Protein AF-A0A151WF91-F1 (afdb_monomer)

pLDDT: mean 70.61, std 19.29, range [35.66, 90.94]

Radius of gyration: 18.08 Å; Cα contacts (8 Å, |Δi|>4): 91; chains: 1; bounding box: 50×36×37 Å

Mean predicted aligned error: 12.93 Å

Nearest PDB structures (foldseek):
  2d0p-assembly1_C  TM=7.902E-01  e=7.679E-01  Klebsiella oxytoca
  8pj2-assembly1_1  TM=7.582E-01  e=7.679E-01  Homo sapiens
  4ld0-assembly1_A  TM=7.149E-01  e=1.323E+00  Thermus thermophilus HB8
  4ozk-assembly1_A  TM=6.154E-01  e=1.684E+00  Brevibacillus laterosporus GI-9
  6lwy-assembly1_A  TM=6.274E-01  e=2.420E+00  Brevibacillus sp. SKR3

Sequence (68 aa):
MINHSVTQVRVINGLVCEFPALLDYLLSFTDASAVAIAAILLQRQDSGSLAPVAYYSQATNEAESKYH

Foldseek 3Di:
DDPPPDFDFDDDPNDTDGPPPPPVQWDKDWDDALFKTKIWIWGQDPVRDTDTDDIDMDTDDPVRSPPD

InterPro domains:
  IPR041577 Reverse transcriptase/retrotransposon-derived protein, RNase H-like domain [PF17919] (29-68)
  IPR043502 DNA/RNA polymerase superfamily [SSF56672] (23-67)

Secondary structure (DSSP, 8-state):
---------EEETTEEE--S-TTTTEEEEEEE-SSEEEEEEEEE-TTS-EEEEEEEEEEPPTTGGG--

Structure (mmCIF, N/CA/C/O backbone):
data_AF-A0A151WF91-F1
#
_entry.id   AF-A0A151WF91-F1
#
loop_
_atom_site.group_PDB
_atom_site.id
_atom_site.type_symbol
_atom_site.label_atom_id
_atom_site.label_alt_id
_atom_site.label_comp_id
_atom_site.label_asym_id
_atom_site.label_entity_id
_atom_site.label_seq_id
_atom_site.pdbx_PDB_ins_code
_atom_site.Cartn_x
_atom_site.Cartn_y
_atom_site.Cartn_z
_atom_site.occupancy
_atom_site.B_iso_or_equiv
_atom_site.auth_seq_id
_atom_site.auth_comp_id
_atom_site.auth_asym_id
_atom_site.auth_atom_id
_atom_site.pdbx_PDB_model_num
ATOM 1 N N . MET A 1 1 ? -16.492 32.577 1.132 1.00 38.22 1 MET A N 1
ATOM 2 C CA . MET A 1 1 ? -16.717 31.506 0.137 1.00 38.22 1 MET A CA 1
ATOM 3 C C . MET A 1 1 ? -17.108 30.258 0.901 1.00 38.22 1 MET A C 1
ATOM 5 O O . MET A 1 1 ? -16.347 29.827 1.754 1.00 38.22 1 MET A O 1
ATOM 9 N N . ILE A 1 2 ? -18.336 29.786 0.702 1.00 35.66 2 ILE A N 1
ATOM 10 C CA . ILE A 1 2 ? -18.942 28.694 1.470 1.00 35.66 2 ILE A CA 1
ATOM 11 C C . ILE A 1 2 ? -18.499 27.380 0.814 1.00 35.66 2 ILE A C 1
ATOM 13 O O . ILE A 1 2 ? -18.866 27.122 -0.330 1.00 35.66 2 ILE A O 1
ATOM 17 N N . ASN A 1 3 ? -17.679 26.585 1.505 1.00 36.16 3 ASN A N 1
ATOM 18 C CA . ASN A 1 3 ? -17.368 25.217 1.087 1.00 36.16 3 ASN A CA 1
ATOM 19 C C . ASN A 1 3 ? -18.604 24.352 1.353 1.00 36.16 3 ASN A C 1
ATOM 21 O O . ASN A 1 3 ? -18.917 24.046 2.501 1.00 36.16 3 ASN A O 1
ATOM 25 N N . HIS A 1 4 ? -19.330 23.991 0.298 1.00 39.19 4 HIS A N 1
ATOM 26 C CA . HIS A 1 4 ? -20.397 23.000 0.380 1.00 39.19 4 HIS A CA 1
ATOM 27 C C . HIS A 1 4 ? -19.779 21.599 0.341 1.00 39.19 4 HIS A C 1
ATOM 29 O O . HIS A 1 4 ? -19.563 21.033 -0.729 1.00 39.19 4 HIS A O 1
ATOM 35 N N . SER A 1 5 ? -19.498 21.037 1.514 1.00 42.75 5 SER A N 1
ATOM 36 C CA . SER A 1 5 ? -19.238 19.606 1.662 1.00 42.75 5 SER A CA 1
ATOM 37 C C . SER A 1 5 ? -20.559 18.865 1.453 1.00 42.75 5 SER A C 1
ATOM 39 O O . SER A 1 5 ? -21.462 18.943 2.283 1.00 42.75 5 SER A O 1
ATOM 41 N N . VAL A 1 6 ? -20.716 18.196 0.311 1.00 46.25 6 VAL A N 1
ATOM 42 C CA . VAL A 1 6 ? -21.896 17.370 0.028 1.00 46.25 6 VAL A CA 1
ATOM 43 C C . VAL A 1 6 ? -21.810 16.097 0.872 1.00 46.25 6 VAL A C 1
ATOM 45 O O . VAL A 1 6 ? -21.056 15.180 0.556 1.00 46.25 6 VAL A O 1
ATOM 48 N N . THR A 1 7 ? -22.582 16.038 1.956 1.00 45.25 7 THR A N 1
ATOM 49 C CA . THR A 1 7 ? -22.727 14.847 2.801 1.00 45.25 7 THR A CA 1
ATOM 50 C C . THR A 1 7 ? -23.679 13.862 2.122 1.00 45.25 7 THR A C 1
ATOM 52 O O . THR A 1 7 ? -24.889 14.084 2.091 1.00 45.25 7 THR A O 1
ATOM 55 N N . GLN A 1 8 ? -23.165 12.768 1.549 1.00 50.03 8 GLN A N 1
ATOM 56 C CA . GLN A 1 8 ? -24.034 11.668 1.121 1.00 50.03 8 GLN A CA 1
ATOM 57 C C . GLN A 1 8 ? -24.509 10.884 2.346 1.00 50.03 8 GLN A C 1
ATOM 59 O O . GLN A 1 8 ? -23.735 10.188 2.998 1.00 50.03 8 GLN A O 1
ATOM 64 N N . VAL A 1 9 ? -25.803 10.990 2.639 1.00 45.66 9 VAL A N 1
ATOM 65 C CA . VAL A 1 9 ? -26.483 10.205 3.671 1.00 45.66 9 VAL A CA 1
ATOM 66 C C . VAL A 1 9 ? -26.974 8.907 3.034 1.00 45.66 9 VAL A C 1
ATOM 68 O O . VAL A 1 9 ? -27.826 8.930 2.146 1.00 45.66 9 VAL A O 1
ATOM 71 N N . ARG A 1 10 ? -26.452 7.761 3.480 1.00 46.31 10 ARG A N 1
ATOM 72 C CA . ARG A 1 10 ? -26.980 6.438 3.122 1.00 46.31 10 ARG A CA 1
ATOM 73 C C . ARG A 1 10 ? -27.583 5.806 4.373 1.00 46.31 10 ARG A C 1
ATOM 75 O O . ARG A 1 10 ? -26.900 5.653 5.379 1.00 46.31 10 ARG A O 1
ATOM 82 N N . VAL A 1 11 ? -28.861 5.447 4.299 1.00 44.34 11 VAL A N 1
ATOM 83 C CA . VAL A 1 11 ? -29.596 4.802 5.396 1.00 44.34 11 VAL A CA 1
ATOM 84 C C . VAL A 1 11 ? -29.364 3.294 5.333 1.00 44.34 11 VAL A C 1
ATOM 86 O O . VAL A 1 11 ? -29.631 2.673 4.304 1.00 44.34 11 VAL A O 1
ATOM 89 N N . ILE A 1 12 ? -28.893 2.698 6.430 1.00 51.72 12 ILE A N 1
ATOM 90 C CA . ILE A 1 12 ? -28.771 1.243 6.588 1.00 51.72 12 ILE A CA 1
ATOM 91 C C . ILE A 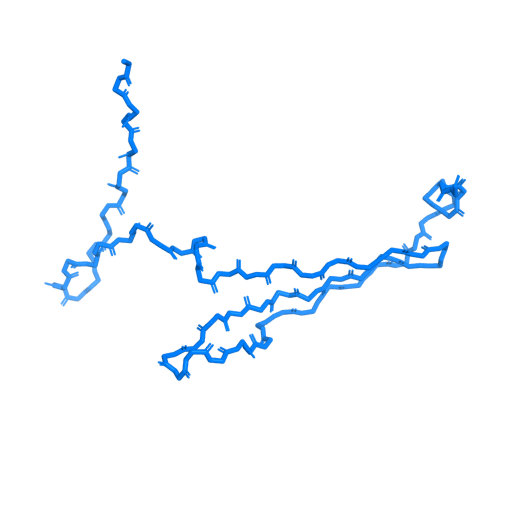1 12 ? -29.567 0.860 7.842 1.00 51.72 12 ILE A C 1
ATOM 93 O O . ILE A 1 12 ? -29.303 1.379 8.922 1.00 51.72 12 ILE A O 1
ATOM 97 N N . ASN A 1 13 ? -30.580 -0.002 7.701 1.00 44.25 13 ASN A N 1
ATOM 98 C CA . ASN A 1 13 ? -31.434 -0.483 8.805 1.00 44.25 13 ASN A CA 1
ATOM 99 C C . ASN A 1 13 ? -32.062 0.619 9.690 1.00 44.25 13 ASN A C 1
ATOM 101 O O . ASN A 1 13 ? -32.216 0.439 10.894 1.00 44.25 13 ASN A O 1
ATOM 105 N N . GLY A 1 14 ? -32.430 1.766 9.110 1.00 48.66 14 GLY A N 1
ATOM 106 C CA . GLY A 1 14 ? -33.131 2.838 9.834 1.00 48.66 14 GLY A CA 1
ATOM 107 C C . GLY A 1 14 ? -32.255 3.698 10.753 1.00 48.66 14 GLY A C 1
ATOM 108 O O . GLY A 1 14 ? -32.780 4.599 11.401 1.00 48.66 14 GLY A O 1
ATOM 109 N N . LEU A 1 15 ? -30.938 3.477 10.782 1.00 41.09 15 LEU A N 1
ATOM 110 C CA . LEU A 1 15 ? -29.983 4.363 11.445 1.00 41.09 15 LEU A CA 1
ATOM 111 C C . LEU A 1 15 ? -29.433 5.369 10.425 1.00 41.09 15 LEU A C 1
ATOM 113 O O . LEU A 1 15 ? -28.919 4.996 9.366 1.00 41.09 15 LEU A O 1
ATOM 117 N N . VAL A 1 16 ? -29.579 6.659 10.731 1.00 45.03 16 VAL A N 1
ATOM 118 C CA . VAL A 1 16 ? -28.957 7.749 9.972 1.00 45.03 16 VAL A CA 1
ATOM 119 C C . VAL A 1 16 ? -27.486 7.792 10.374 1.00 45.03 16 VAL A C 1
ATOM 121 O O . VAL A 1 16 ? -27.141 8.292 11.440 1.00 45.03 16 VAL A O 1
ATOM 124 N N . CYS A 1 17 ? -26.619 7.214 9.546 1.00 40.66 17 CYS A N 1
ATOM 125 C CA . CYS A 1 17 ? -25.176 7.324 9.718 1.00 40.66 17 CYS A CA 1
ATOM 126 C C . CYS A 1 17 ? -24.700 8.599 9.016 1.00 40.66 17 CYS A C 1
ATOM 128 O O . CYS A 1 17 ? -24.665 8.670 7.785 1.00 40.66 17 CYS A O 1
ATOM 130 N N . GLU A 1 18 ? -24.345 9.617 9.794 1.00 45.16 18 GLU A N 1
ATOM 131 C CA . GLU A 1 18 ? -23.578 10.747 9.282 1.00 45.16 18 GLU A CA 1
ATOM 132 C C . GLU A 1 18 ? -22.157 10.243 8.983 1.00 45.16 18 GLU A C 1
ATOM 134 O O . GLU A 1 18 ? -21.453 9.801 9.888 1.00 45.16 18 GLU A O 1
ATOM 139 N N . PHE A 1 19 ? -21.720 10.280 7.719 1.00 52.66 19 PHE A N 1
ATOM 140 C CA . PHE A 1 19 ? -20.339 9.958 7.333 1.00 52.66 19 PHE A CA 1
ATOM 141 C C . PHE A 1 19 ? -19.542 11.231 7.008 1.00 52.66 19 PHE A C 1
ATOM 143 O O . PHE A 1 19 ? -19.314 11.510 5.830 1.00 52.66 19 PHE A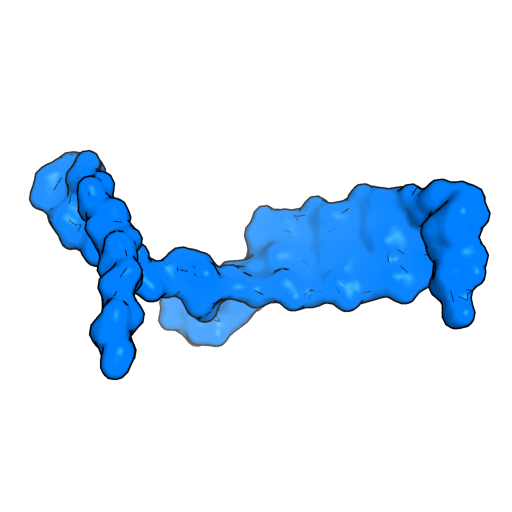 O 1
ATOM 150 N N . PRO A 1 20 ? -19.084 12.019 7.999 1.00 46.94 20 PRO A N 1
ATOM 151 C CA . PRO A 1 20 ? -18.141 13.095 7.726 1.00 46.94 20 PRO A CA 1
ATOM 152 C C . PRO A 1 20 ? -16.659 12.701 7.891 1.00 46.94 20 PRO A C 1
ATOM 154 O O . PRO A 1 20 ? -15.825 13.580 7.750 1.00 46.94 20 PRO A O 1
ATOM 157 N N . ALA A 1 21 ? -16.284 11.438 8.160 1.00 49.16 21 ALA A N 1
ATOM 158 C CA . ALA A 1 21 ? -14.924 11.144 8.662 1.00 49.16 21 ALA A CA 1
ATOM 159 C C . ALA A 1 21 ? -14.254 9.845 8.162 1.00 49.16 21 ALA A C 1
ATOM 161 O O . ALA A 1 21 ? -13.338 9.339 8.806 1.00 49.16 21 ALA A O 1
ATOM 162 N N . LEU A 1 22 ? -14.677 9.263 7.032 1.00 53.22 22 LEU A N 1
ATOM 163 C CA . LEU A 1 22 ? -14.057 8.011 6.553 1.00 53.22 22 LEU A CA 1
ATOM 164 C C . LEU A 1 22 ? -12.596 8.221 6.102 1.00 53.22 22 LEU A C 1
ATOM 166 O O . LEU A 1 22 ? -11.773 7.327 6.267 1.00 53.22 22 LEU A O 1
ATOM 170 N N . LEU A 1 23 ? -12.253 9.417 5.605 1.00 54.03 23 LEU A N 1
ATOM 171 C CA . LEU A 1 23 ? -10.860 9.771 5.307 1.00 54.03 23 LEU A CA 1
ATOM 172 C C . LEU A 1 23 ? -10.035 10.079 6.566 1.00 54.03 23 LEU A C 1
ATOM 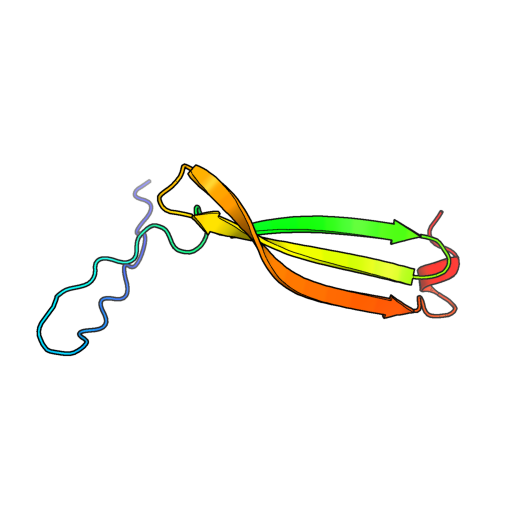174 O O . LEU A 1 23 ? -8.879 9.681 6.618 1.00 54.03 23 LEU A O 1
ATOM 178 N N . ASP A 1 24 ? -10.607 10.716 7.594 1.00 57.69 24 ASP A N 1
ATOM 179 C CA . ASP A 1 24 ? -9.866 11.054 8.826 1.00 57.69 24 ASP A CA 1
ATOM 180 C C . ASP A 1 24 ? -9.476 9.817 9.653 1.00 57.69 24 ASP A C 1
ATOM 182 O O . ASP A 1 24 ? -8.588 9.869 10.509 1.00 57.69 24 ASP A O 1
ATOM 186 N N . TYR A 1 25 ? -10.135 8.685 9.395 1.00 61.69 25 TYR A N 1
ATOM 187 C CA . TYR A 1 25 ? -9.855 7.410 10.047 1.00 61.69 25 TYR A CA 1
ATOM 188 C C . TYR A 1 25 ? -8.843 6.534 9.302 1.00 61.69 25 TYR A C 1
ATOM 190 O O . TYR A 1 25 ? -8.385 5.547 9.881 1.00 61.69 25 TYR A O 1
ATOM 198 N N . LEU A 1 26 ? -8.485 6.872 8.058 1.00 75.25 26 LEU A N 1
ATOM 199 C CA . LEU A 1 26 ? -7.586 6.078 7.222 1.00 75.25 26 LEU A CA 1
ATOM 200 C C . LEU A 1 26 ? -6.255 6.803 7.000 1.00 75.25 26 LEU A C 1
ATOM 202 O O . LEU A 1 26 ? -6.204 7.892 6.436 1.00 75.25 26 LEU A O 1
ATOM 206 N N . LEU A 1 27 ? -5.159 6.168 7.415 1.00 79.94 27 LEU A N 1
ATOM 207 C CA . LEU A 1 27 ? -3.795 6.642 7.208 1.00 79.94 27 LEU A CA 1
ATOM 208 C C . LEU A 1 27 ? -3.082 5.729 6.207 1.00 79.94 27 LEU A C 1
ATOM 210 O O . LEU A 1 27 ? -3.031 4.518 6.397 1.00 79.94 27 LEU A O 1
ATOM 214 N N . SER A 1 28 ? -2.496 6.312 5.163 1.00 79.31 28 SER A N 1
ATOM 215 C CA . SER A 1 28 ? -1.662 5.586 4.201 1.00 79.31 28 SER A CA 1
ATOM 216 C C . SER A 1 28 ? -0.187 5.844 4.487 1.00 79.31 28 SER A C 1
ATOM 218 O O . SER A 1 28 ? 0.232 6.998 4.556 1.00 79.31 28 SER A O 1
ATOM 220 N N . PHE A 1 29 ? 0.603 4.779 4.614 1.00 84.94 29 PHE A N 1
ATOM 221 C CA . PHE A 1 29 ? 2.062 4.851 4.645 1.00 84.94 29 PHE A CA 1
ATOM 222 C C . PHE A 1 29 ? 2.615 4.222 3.370 1.00 84.94 29 PHE A C 1
ATOM 224 O O . PHE A 1 29 ? 2.333 3.059 3.094 1.00 84.94 29 PHE A O 1
ATOM 231 N N . THR A 1 30 ? 3.372 4.985 2.587 1.00 84.94 30 THR A N 1
ATOM 232 C CA . THR A 1 30 ? 3.951 4.543 1.311 1.00 84.94 30 THR A CA 1
ATOM 233 C C . THR A 1 30 ? 5.468 4.593 1.385 1.00 84.94 30 THR A C 1
ATOM 235 O O . THR A 1 30 ? 6.020 5.617 1.784 1.00 84.94 30 THR A O 1
ATOM 238 N N . ASP A 1 31 ? 6.118 3.519 0.955 1.00 81.69 31 ASP A N 1
ATOM 239 C CA . ASP A 1 31 ? 7.565 3.419 0.789 1.00 81.69 31 ASP A CA 1
ATOM 240 C C . ASP A 1 31 ? 7.877 3.028 -0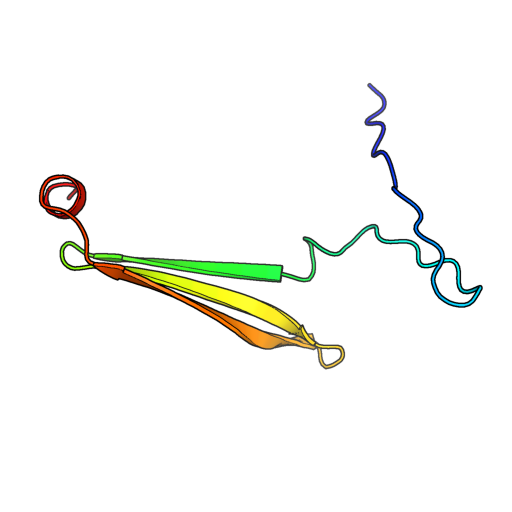.661 1.00 81.69 31 ASP A C 1
ATOM 242 O O . ASP A 1 31 ? 7.176 2.205 -1.257 1.00 81.69 31 ASP A O 1
ATOM 246 N N . ALA A 1 32 ? 8.894 3.643 -1.257 1.00 83.69 32 ALA A N 1
ATOM 247 C CA . ALA A 1 32 ? 9.270 3.400 -2.644 1.00 83.69 32 ALA A CA 1
ATOM 248 C C . ALA A 1 32 ? 10.779 3.193 -2.761 1.00 83.69 32 ALA A C 1
ATOM 250 O O . ALA A 1 32 ? 11.577 3.934 -2.190 1.00 83.69 32 ALA A O 1
ATOM 251 N N . SER A 1 33 ? 11.158 2.184 -3.538 1.00 83.06 33 SER A N 1
ATOM 252 C CA . SER A 1 33 ? 12.537 1.806 -3.815 1.00 83.06 33 SER A CA 1
ATOM 253 C C . SER A 1 33 ? 12.710 1.502 -5.300 1.00 83.06 33 SER A C 1
ATOM 255 O O . SER A 1 33 ? 11.740 1.220 -6.001 1.00 83.06 33 SER A O 1
ATOM 257 N N . ALA A 1 34 ? 13.959 1.459 -5.764 1.00 81.31 34 ALA A N 1
ATOM 258 C CA . ALA A 1 34 ? 14.326 1.075 -7.127 1.00 81.31 34 ALA A CA 1
ATOM 259 C C . ALA A 1 34 ? 13.754 -0.285 -7.560 1.00 81.31 34 ALA A C 1
ATOM 261 O O . ALA A 1 34 ? 13.650 -0.551 -8.753 1.00 81.31 34 ALA A O 1
ATOM 262 N N . VAL A 1 35 ? 13.421 -1.154 -6.599 1.00 83.25 35 VAL A N 1
ATOM 263 C CA . VAL A 1 35 ? 12.963 -2.536 -6.817 1.00 83.25 35 VAL A CA 1
ATOM 264 C C . VAL A 1 35 ? 11.442 -2.685 -6.695 1.00 83.25 35 VAL A C 1
ATOM 266 O O . VAL A 1 35 ? 10.848 -3.541 -7.352 1.00 83.25 35 VAL A O 1
ATOM 269 N N . ALA A 1 36 ? 10.798 -1.896 -5.833 1.00 84.56 36 ALA A N 1
ATOM 270 C CA . ALA A 1 36 ? 9.373 -2.029 -5.557 1.00 84.56 36 ALA A CA 1
ATOM 271 C C . ALA A 1 36 ? 8.786 -0.773 -4.906 1.00 84.56 36 ALA A C 1
ATOM 273 O O . ALA A 1 36 ? 9.465 -0.047 -4.181 1.00 84.56 36 ALA A O 1
ATOM 274 N N . ILE A 1 37 ? 7.489 -0.581 -5.123 1.00 87.56 37 ILE A N 1
ATOM 275 C CA . ILE A 1 37 ? 6.634 0.361 -4.406 1.00 87.56 37 ILE A CA 1
ATOM 276 C C . ILE A 1 37 ? 5.777 -0.453 -3.438 1.00 87.56 37 ILE A C 1
ATOM 278 O O . ILE A 1 37 ? 5.169 -1.452 -3.828 1.00 87.56 37 ILE A O 1
ATOM 282 N N . ALA A 1 38 ? 5.709 -0.028 -2.183 1.00 88.69 38 ALA A N 1
ATOM 283 C CA . ALA A 1 38 ? 4.896 -0.651 -1.154 1.00 88.69 38 ALA A CA 1
ATOM 284 C C . ALA A 1 38 ? 4.037 0.391 -0.431 1.00 88.69 38 ALA A C 1
ATOM 286 O O . ALA A 1 38 ? 4.440 1.536 -0.230 1.00 88.69 38 ALA A O 1
ATOM 287 N N . ALA A 1 39 ? 2.837 -0.006 -0.020 1.00 89.12 39 ALA A N 1
ATOM 288 C CA . ALA A 1 39 ? 1.971 0.818 0.805 1.00 89.12 39 ALA A CA 1
ATOM 289 C C . ALA A 1 39 ? 1.226 -0.016 1.847 1.00 89.12 39 ALA A C 1
ATOM 291 O O . ALA A 1 39 ? 0.886 -1.179 1.621 1.00 89.12 39 ALA A O 1
ATOM 292 N N . ILE A 1 40 ? 0.942 0.602 2.987 1.00 90.06 40 ILE A N 1
ATOM 293 C CA . ILE A 1 40 ? 0.114 0.040 4.048 1.00 90.06 40 ILE A CA 1
ATOM 294 C C . ILE A 1 40 ? -1.018 1.020 4.318 1.00 90.06 40 ILE A C 1
ATOM 296 O O . ILE A 1 40 ? -0.782 2.191 4.620 1.00 90.06 40 ILE A O 1
ATOM 300 N N . LEU A 1 41 ? -2.247 0.520 4.231 1.00 88.25 41 LEU A N 1
ATOM 301 C CA . LEU A 1 41 ? -3.434 1.241 4.655 1.00 88.25 41 LEU A CA 1
ATOM 302 C C . LEU A 1 41 ? -3.727 0.880 6.108 1.00 88.25 41 LEU A C 1
ATOM 304 O O . LEU A 1 41 ? -3.975 -0.284 6.428 1.00 88.25 41 LEU A O 1
ATOM 308 N N . LEU A 1 42 ? -3.707 1.880 6.977 1.00 86.81 42 LEU A N 1
ATOM 309 C CA . LEU A 1 42 ? -4.002 1.767 8.396 1.00 86.81 42 LEU A CA 1
ATOM 310 C C . LEU A 1 42 ? -5.349 2.424 8.687 1.00 86.81 42 LEU A C 1
ATOM 312 O O . LEU A 1 42 ? -5.642 3.501 8.176 1.00 86.81 42 LEU A O 1
ATOM 316 N N . GLN A 1 43 ? -6.142 1.812 9.555 1.00 87.75 43 GLN A N 1
ATOM 317 C CA . GLN A 1 43 ? -7.366 2.387 10.088 1.00 87.75 43 GLN A CA 1
ATOM 318 C C . GLN A 1 43 ? -7.201 2.626 11.583 1.00 87.75 43 GLN A C 1
ATOM 320 O O . GLN A 1 43 ? -6.708 1.765 12.318 1.00 87.75 43 GLN A O 1
ATOM 325 N N . ARG A 1 44 ? -7.609 3.806 12.043 1.00 84.56 44 ARG A N 1
ATOM 3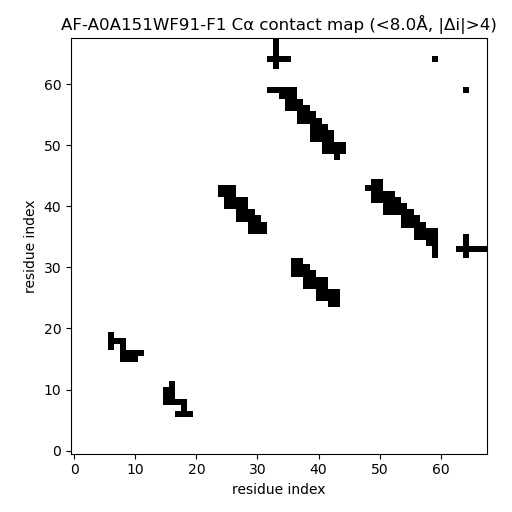26 C CA . ARG A 1 44 ? -7.708 4.096 13.472 1.00 84.56 44 ARG A CA 1
ATOM 327 C C . ARG A 1 44 ? -8.791 3.198 14.078 1.00 84.56 44 ARG A C 1
ATOM 329 O O . ARG A 1 44 ? -9.830 2.976 13.475 1.00 84.56 44 ARG A O 1
ATOM 336 N N . GLN A 1 45 ? -8.534 2.621 15.238 1.00 84.38 45 GLN A N 1
ATOM 337 C CA . GLN A 1 45 ? -9.517 1.855 15.998 1.00 84.38 45 GLN A CA 1
ATOM 338 C C . GLN A 1 45 ? -10.123 2.728 17.095 1.00 84.38 45 GLN A C 1
ATOM 340 O O . GLN A 1 45 ? -9.545 3.751 17.467 1.00 84.38 45 GLN A O 1
ATOM 345 N N . ASP A 1 46 ? -11.230 2.277 17.683 1.00 82.69 46 ASP A N 1
ATOM 346 C CA . ASP A 1 46 ? -11.881 2.951 18.818 1.00 82.69 46 ASP A CA 1
ATOM 347 C C . ASP A 1 46 ? -10.940 3.112 20.027 1.00 82.69 46 ASP A C 1
ATOM 349 O O . ASP A 1 46 ? -11.081 4.031 20.828 1.00 82.69 46 ASP A O 1
ATOM 353 N N . SER A 1 47 ? -9.920 2.252 20.126 1.00 84.44 47 SER A N 1
ATOM 354 C CA . SER A 1 47 ? -8.840 2.321 21.118 1.00 84.44 47 SER A CA 1
ATOM 355 C C . SER A 1 47 ? -7.822 3.444 20.861 1.00 84.44 47 SER A C 1
ATOM 357 O O . SER A 1 47 ? -6.856 3.587 21.608 1.00 84.44 47 SER A O 1
ATOM 359 N N . GLY A 1 48 ? -7.978 4.208 19.777 1.00 82.56 48 GLY A N 1
ATOM 360 C CA . GLY A 1 48 ? -7.038 5.233 19.321 1.00 82.56 48 GLY A CA 1
ATOM 361 C C . GLY A 1 48 ? -5.797 4.690 18.602 1.00 82.56 48 GLY A C 1
ATOM 362 O O . GLY A 1 48 ? -5.047 5.483 18.028 1.00 82.56 48 GLY A O 1
ATOM 363 N N . SER A 1 49 ? -5.596 3.368 18.585 1.00 85.31 49 SER A N 1
ATOM 364 C CA . SER A 1 49 ? -4.473 2.702 17.909 1.00 85.31 49 SER A CA 1
ATOM 365 C C . SER A 1 49 ? -4.707 2.582 16.401 1.00 85.31 49 SER A C 1
ATOM 367 O O . SER A 1 49 ? -5.848 2.523 15.952 1.00 85.31 49 SER A O 1
ATOM 369 N N . LEU A 1 50 ? -3.637 2.526 15.607 1.00 86.56 50 LEU A N 1
ATOM 370 C CA . LEU A 1 50 ? -3.712 2.248 14.169 1.00 86.56 50 LEU A CA 1
ATOM 371 C C . LEU A 1 50 ? -3.563 0.746 13.917 1.00 86.56 50 LEU A C 1
ATOM 373 O O . LEU A 1 50 ? -2.636 0.127 14.437 1.00 86.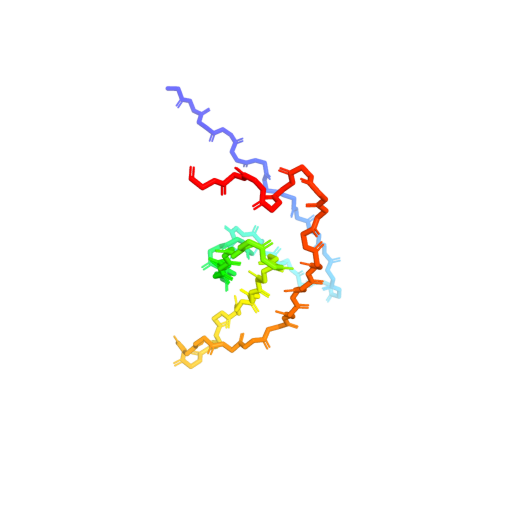56 50 LEU A O 1
ATOM 377 N N . ALA A 1 51 ? -4.438 0.176 13.093 1.00 86.94 51 ALA A N 1
ATOM 378 C CA . ALA A 1 51 ? -4.371 -1.221 12.680 1.00 86.94 51 ALA A CA 1
ATOM 379 C C . ALA A 1 51 ? -4.349 -1.352 11.151 1.00 86.94 51 ALA A C 1
ATOM 381 O O . ALA A 1 51 ? -5.038 -0.592 10.470 1.00 86.94 51 ALA A O 1
ATOM 382 N N . PRO A 1 52 ? -3.581 -2.299 10.592 1.00 90.38 52 PRO A N 1
ATOM 383 C CA . PRO A 1 52 ? -3.524 -2.507 9.153 1.00 90.38 52 PRO A CA 1
ATOM 384 C C . PRO A 1 52 ? -4.829 -3.090 8.612 1.00 90.38 52 PRO A C 1
ATOM 386 O O . PRO A 1 52 ? -5.366 -4.056 9.149 1.00 90.38 52 PRO A O 1
ATOM 389 N N . VAL A 1 53 ? -5.307 -2.499 7.519 1.00 89.69 53 VAL A N 1
ATOM 390 C CA . VAL A 1 53 ? -6.490 -2.935 6.766 1.00 89.69 53 VAL A CA 1
ATOM 391 C C . VAL A 1 53 ? -6.088 -3.567 5.442 1.00 89.69 53 VAL A C 1
ATOM 393 O O . VAL A 1 53 ? -6.681 -4.561 5.031 1.00 89.69 53 VAL A O 1
ATOM 396 N N . ALA A 1 54 ? -5.074 -3.013 4.775 1.00 87.12 54 ALA A N 1
ATOM 397 C CA . ALA A 1 54 ? -4.597 -3.532 3.503 1.00 87.12 54 ALA A CA 1
ATOM 398 C C . ALA A 1 54 ? -3.096 -3.306 3.327 1.00 87.12 54 ALA A C 1
ATOM 400 O O . ALA A 1 54 ? -2.530 -2.323 3.809 1.00 87.12 54 ALA A O 1
ATOM 401 N N . TYR A 1 55 ? -2.485 -4.217 2.577 1.00 88.88 55 TYR A N 1
ATOM 402 C CA . TYR A 1 55 ? -1.109 -4.128 2.114 1.00 88.88 55 TYR A CA 1
ATOM 403 C C . TYR A 1 55 ? -1.124 -4.067 0.591 1.00 88.88 55 TYR A C 1
ATOM 405 O O . TYR A 1 55 ? -1.821 -4.849 -0.057 1.00 88.88 55 TYR A O 1
ATOM 413 N N . TYR A 1 56 ? -0.355 -3.145 0.033 1.00 89.25 56 TYR A N 1
ATOM 414 C CA . TYR A 1 56 ?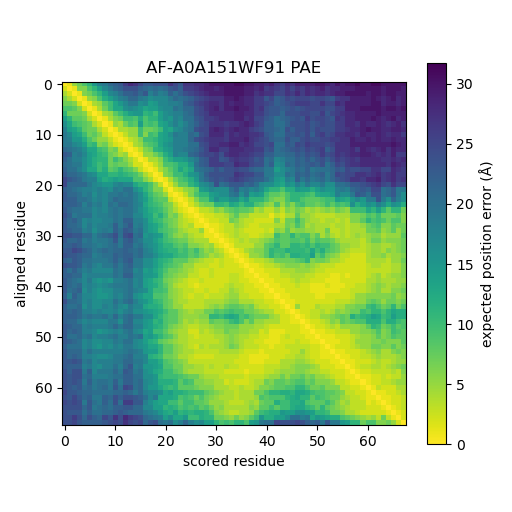 -0.125 -3.018 -1.396 1.00 89.25 56 TYR A CA 1
ATOM 415 C C . TYR A 1 56 ? 1.366 -3.158 -1.670 1.00 89.25 56 TYR A C 1
ATOM 417 O O . TYR A 1 56 ? 2.185 -2.550 -0.983 1.00 89.25 56 TYR A O 1
ATOM 425 N N . SER A 1 57 ? 1.723 -3.943 -2.677 1.00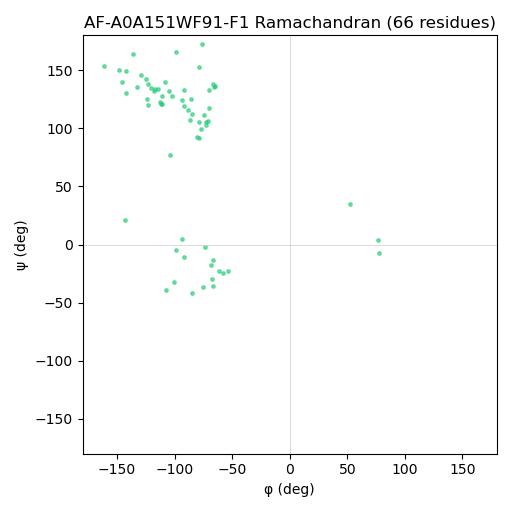 90.00 57 SER A N 1
ATOM 426 C CA . SER A 1 57 ? 3.090 -4.011 -3.174 1.00 90.00 57 SER A CA 1
ATOM 427 C C . SER A 1 57 ? 3.094 -4.245 -4.676 1.00 90.00 57 SER A C 1
ATOM 429 O O . SER A 1 57 ? 2.292 -5.010 -5.213 1.00 90.00 57 SER A O 1
ATOM 431 N N . GLN A 1 58 ? 4.007 -3.566 -5.357 1.00 90.19 58 GLN A N 1
ATOM 432 C CA . GLN A 1 58 ? 4.195 -3.657 -6.794 1.00 90.19 58 GLN A CA 1
ATOM 433 C C . GLN A 1 58 ? 5.691 -3.585 -7.094 1.00 90.19 58 GLN A C 1
ATOM 435 O O . GLN A 1 58 ? 6.376 -2.688 -6.611 1.00 90.19 58 GLN A O 1
ATOM 440 N N . ALA A 1 59 ? 6.203 -4.520 -7.896 1.00 90.94 59 ALA A N 1
ATOM 441 C CA . ALA A 1 59 ? 7.563 -4.420 -8.418 1.00 90.94 59 ALA A CA 1
ATOM 442 C C . ALA A 1 59 ? 7.660 -3.217 -9.365 1.00 90.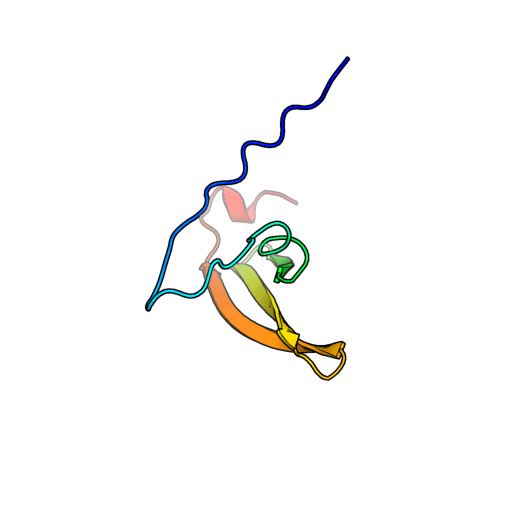94 59 ALA A C 1
ATOM 444 O O . ALA A 1 59 ? 6.769 -3.014 -10.195 1.00 90.94 59 ALA A O 1
ATOM 445 N N . THR A 1 60 ? 8.724 -2.431 -9.240 1.00 87.62 60 THR A N 1
ATOM 446 C CA . THR A 1 60 ? 8.956 -1.303 -10.142 1.00 87.62 60 THR A CA 1
ATOM 447 C C . THR A 1 60 ? 9.239 -1.814 -11.547 1.00 87.62 60 THR A C 1
ATOM 449 O O . THR A 1 60 ? 9.957 -2.796 -11.756 1.00 87.62 60 THR A O 1
ATOM 452 N N . ASN A 1 61 ? 8.664 -1.144 -12.538 1.00 87.50 61 ASN A N 1
ATOM 453 C CA . ASN A 1 61 ? 9.026 -1.378 -13.927 1.00 87.50 61 ASN A CA 1
ATOM 454 C C . ASN A 1 61 ? 10.377 -0.714 -14.268 1.00 87.50 61 ASN A C 1
ATOM 456 O O . ASN A 1 61 ? 10.956 0.032 -13.478 1.00 87.50 61 ASN A O 1
ATOM 460 N N . GLU A 1 62 ? 10.893 -0.981 -15.470 1.00 84.94 62 GLU A N 1
ATOM 461 C CA . GLU A 1 62 ? 12.207 -0.482 -15.903 1.00 84.94 62 GLU A CA 1
ATOM 462 C C . GLU A 1 62 ? 12.306 1.056 -15.952 1.00 84.94 62 GLU A C 1
ATOM 464 O O . GLU A 1 62 ? 13.405 1.608 -15.911 1.00 84.94 62 GLU A O 1
ATOM 469 N N . ALA A 1 63 ? 11.176 1.755 -16.074 1.00 84.31 63 ALA A N 1
ATOM 470 C CA . ALA A 1 63 ? 11.137 3.213 -16.036 1.00 84.31 63 ALA A CA 1
ATOM 471 C C . ALA A 1 63 ? 11.079 3.736 -14.589 1.00 84.31 63 ALA A C 1
ATOM 473 O O . ALA A 1 63 ? 11.785 4.682 -14.252 1.00 84.31 63 ALA A O 1
ATOM 474 N N . GLU A 1 64 ? 10.285 3.100 -13.726 1.00 82.56 64 GLU A N 1
ATOM 475 C CA . GLU A 1 64 ? 10.120 3.442 -12.308 1.00 82.56 64 GLU A CA 1
ATOM 476 C C . GLU A 1 64 ? 11.400 3.195 -11.503 1.00 82.56 64 GLU A C 1
ATOM 478 O O . GLU A 1 64 ? 11.739 3.993 -10.636 1.00 82.56 64 GLU A O 1
ATOM 483 N N . SER A 1 65 ? 12.164 2.147 -11.828 1.00 83.06 65 SER A N 1
ATOM 484 C CA . SER A 1 65 ? 13.432 1.830 -11.152 1.00 83.06 65 SER A CA 1
ATOM 485 C C . SER A 1 65 ? 14.541 2.861 -11.379 1.00 83.06 65 SER A C 1
ATOM 487 O O . SER A 1 65 ? 15.554 2.841 -10.685 1.00 83.06 65 SER A O 1
ATOM 489 N N . LYS A 1 66 ? 14.363 3.760 -12.352 1.00 83.88 66 LYS A N 1
ATOM 490 C CA . LYS A 1 66 ? 15.336 4.797 -12.720 1.00 83.88 66 LYS A CA 1
ATOM 491 C C . LYS A 1 66 ? 15.016 6.161 -12.101 1.00 83.88 66 LYS A C 1
ATOM 493 O O . LYS A 1 66 ? 15.811 7.083 -12.263 1.00 83.88 66 LYS A O 1
ATOM 498 N N . TYR A 1 67 ? 13.884 6.300 -11.405 1.00 71.44 67 TYR A N 1
ATOM 499 C CA . TYR A 1 67 ? 13.552 7.502 -10.640 1.00 71.44 67 TYR A CA 1
ATOM 500 C C . TYR A 1 67 ? 14.313 7.481 -9.306 1.00 71.44 67 TYR A C 1
ATOM 502 O O . TYR A 1 67 ? 13.857 6.887 -8.332 1.00 71.44 67 TYR A O 1
ATOM 510 N N . HIS A 1 68 ? 15.503 8.084 -9.297 1.00 60.38 68 HIS A N 1
ATOM 511 C CA . HIS A 1 68 ? 16.358 8.303 -8.125 1.00 60.38 68 HIS A CA 1
ATOM 512 C C . HIS A 1 68 ? 16.617 9.799 -7.938 1.00 60.38 68 HIS A C 1
ATOM 514 O O . HIS A 1 68 ? 16.826 10.486 -8.966 1.00 60.38 68 HIS A O 1
#

Organism: NCBI:txid64791

Solvent-accessible surface area (backbone atoms only — not comparable to full-atom values): 4395 Å² total; per-residue (Å²): 134,86,81,80,80,82,73,75,74,61,76,59,96,87,44,84,51,83,69,89,49,74,65,84,38,48,47,79,49,76,51,77,49,58,65,31,39,37,35,38,37,27,33,58,43,98,85,72,46,77,42,81,76,45,79,46,76,44,72,42,50,87,69,57,37,65,72,122